Protein AF-A0ABD6XNE2-F1 (afdb_monomer)

InterPro domains:
  IPR061272 Inhibitor of vertebrate lysozyme (Ivy)-like domain [PF08816] (64-155)

Organism: Enterobacter agglomerans (NCBI:txid549)

Mean predicted aligned error: 12.96 Å

Foldseek 3Di:
DDDDDDDDDDDPPPPVVVVVVVVPPPPPPPPPPPPPPPLPQDAPPQLQAQVRVVCLCVDPVSLVLLCVFCPPCSCVAVVAAPHWDRKDADPLNWIKIKGGDPPQLQQWIKIWIQGSVSWIWIWIQDNVPRDIDITIPDPPPPDHDDVRVVSRVSNPDD

Sequence (158 aa):
MVKRCYLIHSSGKTIKLFVKVMLLMIFIVCPIGIATASGTQVSFSQYNSLDNVSKIFSDQDVVSTLKSVLGNEYNDFSQNFDVFGEPHKTDGGGIFVEGWLKDLYLVQASAFVIQADGKVYAAWMMPQNNKIHYVTNAPEGNKVQEDIARWSKRFDNE

pLDDT: mean 81.25, std 20.71, range [34.94, 98.62]

Solvent-accessible surface area (backbone atoms only — not comparable to full-atom values): 9788 Å² total; per-residue (Å²): 134,90,80,84,89,81,89,83,90,88,89,90,69,71,75,72,55,61,67,65,61,74,78,74,76,78,79,76,78,71,77,80,73,78,77,74,76,75,76,73,66,54,79,48,72,80,35,54,35,68,95,34,38,76,54,50,76,71,35,64,68,56,45,48,54,50,37,70,69,42,50,90,49,35,62,78,45,58,70,18,60,72,38,72,48,80,31,42,71,41,97,69,52,16,35,37,44,37,20,14,31,79,99,29,68,91,57,34,26,23,38,38,34,44,34,31,88,68,41,38,40,37,37,26,43,36,82,90,75,74,42,76,47,78,50,65,73,56,87,61,75,95,60,73,54,68,68,62,52,57,61,50,56,78,67,64,75,132

Structure (mmCIF, N/CA/C/O backbone):
data_AF-A0ABD6XNE2-F1
#
_entry.id   AF-A0ABD6XNE2-F1
#
loop_
_atom_site.group_PDB
_atom_site.id
_atom_site.type_symbol
_atom_site.label_atom_id
_atom_site.label_alt_id
_atom_site.label_comp_id
_atom_site.label_asym_id
_atom_site.label_entity_id
_atom_site.label_seq_id
_atom_site.pdbx_PDB_ins_code
_atom_site.Cartn_x
_atom_site.Cartn_y
_atom_site.Cartn_z
_atom_site.occupancy
_atom_site.B_iso_or_equiv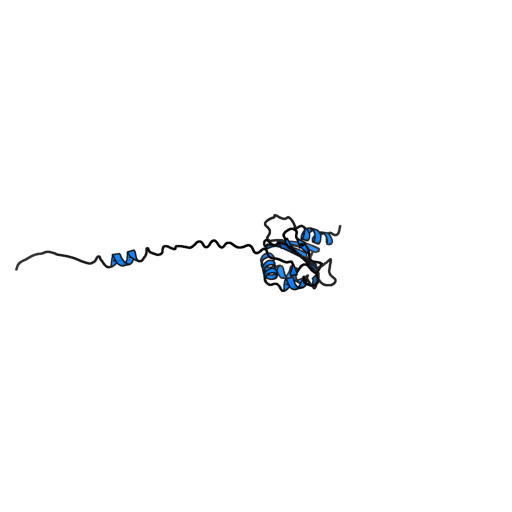
_atom_site.auth_seq_id
_atom_site.auth_comp_id
_atom_site.auth_asym_id
_atom_site.auth_atom_id
_atom_site.pdbx_PDB_model_num
ATOM 1 N N . MET A 1 1 ? -49.386 91.332 33.956 1.00 40.69 1 MET A N 1
ATOM 2 C CA . MET A 1 1 ? -48.961 91.414 35.372 1.00 40.69 1 MET A CA 1
ATOM 3 C C . MET A 1 1 ? -49.293 90.074 36.028 1.00 40.69 1 MET A C 1
ATOM 5 O O . MET A 1 1 ? -50.406 89.623 35.812 1.00 40.69 1 MET A O 1
ATOM 9 N N . VAL A 1 2 ? -48.361 89.495 36.814 1.00 36.31 2 VAL A N 1
ATOM 10 C CA . VAL A 1 2 ? -48.504 88.286 37.684 1.00 36.31 2 VAL A CA 1
ATOM 11 C C . VAL A 1 2 ? -48.511 86.921 36.950 1.00 36.31 2 VAL A C 1
ATOM 13 O O . VAL A 1 2 ? -49.183 86.808 35.941 1.00 36.31 2 VAL A O 1
ATOM 16 N N . LYS A 1 3 ? -47.889 85.800 37.366 1.00 38.91 3 LYS A N 1
ATOM 17 C CA . LYS A 1 3 ? -46.723 85.384 38.194 1.00 38.91 3 LYS A CA 1
ATOM 18 C C . LYS A 1 3 ? -46.511 83.868 37.907 1.00 38.91 3 LYS A C 1
ATOM 20 O O . LYS A 1 3 ? -47.493 83.159 37.773 1.00 38.91 3 LYS A O 1
ATOM 25 N N . ARG A 1 4 ? -45.243 83.423 37.951 1.00 39.12 4 ARG A N 1
ATOM 26 C CA . ARG A 1 4 ? -44.662 82.169 38.525 1.00 39.12 4 ARG A CA 1
ATOM 27 C C . ARG A 1 4 ? -45.248 80.757 38.236 1.00 39.12 4 ARG A C 1
ATOM 29 O O . ARG A 1 4 ? -46.394 80.489 38.551 1.00 39.12 4 ARG A O 1
ATOM 36 N N . CYS A 1 5 ? -44.335 79.865 37.794 1.00 39.91 5 CYS A N 1
ATOM 37 C CA . CYS A 1 5 ? -43.922 78.525 38.312 1.00 39.91 5 CYS A CA 1
ATOM 38 C C . CYS A 1 5 ? -44.954 77.664 39.093 1.00 39.91 5 CYS A C 1
ATOM 40 O O . CYS A 1 5 ? -45.592 78.197 39.987 1.00 39.91 5 CYS A O 1
ATOM 42 N N . TYR A 1 6 ? -45.083 76.327 38.974 1.00 43.53 6 TYR A N 1
ATOM 43 C CA . TYR A 1 6 ? -44.105 75.239 38.742 1.00 43.53 6 TYR A CA 1
ATOM 44 C C . TYR A 1 6 ? -44.837 73.860 38.623 1.00 43.53 6 TYR A C 1
ATOM 46 O O . TYR A 1 6 ? -45.849 73.694 39.292 1.00 43.53 6 TYR A O 1
ATOM 54 N N . LEU A 1 7 ? -44.243 72.898 37.881 1.00 41.53 7 LEU A N 1
ATOM 55 C CA . LEU A 1 7 ? -44.339 71.402 37.910 1.00 41.53 7 LEU A CA 1
ATOM 56 C C . LEU A 1 7 ? -45.717 70.692 37.792 1.00 41.53 7 LEU A C 1
ATOM 58 O O . LEU A 1 7 ? -46.697 71.103 38.390 1.00 41.53 7 LEU A O 1
ATOM 62 N N . ILE A 1 8 ? -45.844 69.570 37.055 1.00 46.88 8 ILE A N 1
ATOM 63 C CA . ILE A 1 8 ? -45.527 68.194 37.523 1.00 46.88 8 ILE A CA 1
ATOM 64 C C . ILE A 1 8 ? -45.588 67.167 36.347 1.00 46.88 8 ILE A C 1
ATOM 66 O O . ILE A 1 8 ? -46.591 67.131 35.647 1.00 46.88 8 ILE A O 1
ATOM 70 N N . HIS A 1 9 ? -44.544 66.308 36.238 1.00 34.94 9 HIS A N 1
ATOM 71 C CA . HIS A 1 9 ? -44.511 64.866 35.826 1.00 34.94 9 HIS A CA 1
ATOM 72 C C . HIS A 1 9 ? -44.965 64.458 34.400 1.00 34.94 9 HIS A C 1
ATOM 74 O O . HIS A 1 9 ? -45.884 65.032 33.851 1.00 34.94 9 HIS A O 1
ATOM 80 N N . SER A 1 10 ? -44.516 63.394 33.728 1.00 41.88 10 SER A N 1
ATOM 81 C CA . SER A 1 10 ? -43.435 62.389 33.773 1.00 41.88 10 SER A CA 1
ATOM 82 C C . SER A 1 10 ? -43.772 61.398 32.644 1.00 41.88 10 SER A C 1
ATOM 84 O O . SER A 1 10 ? -44.958 61.167 32.413 1.00 41.88 10 SER A O 1
ATOM 86 N N . SER A 1 11 ? -42.765 60.807 31.982 1.00 43.25 11 SER A N 1
ATOM 87 C CA . SER A 1 11 ? -42.743 59.422 31.436 1.00 43.25 11 SER A CA 1
ATOM 88 C C . SER A 1 11 ? -41.872 59.315 30.176 1.00 43.25 11 SER A C 1
ATOM 90 O O . SER A 1 11 ? -42.360 59.148 29.067 1.00 43.25 11 SER A O 1
ATOM 92 N N . GLY A 1 12 ? -40.548 59.382 30.349 1.00 49.69 12 GLY A N 1
ATOM 93 C CA . GLY A 1 12 ? -39.555 59.145 29.285 1.00 49.69 12 GLY A CA 1
ATO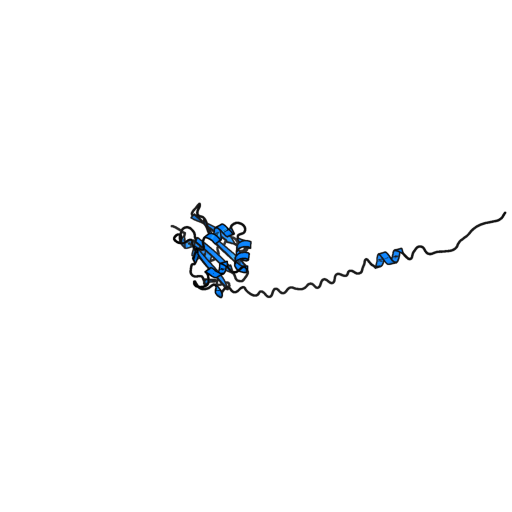M 94 C C . GLY A 1 12 ? -38.656 57.930 29.543 1.00 49.69 12 GLY A C 1
ATOM 95 O O . GLY A 1 12 ? -37.520 57.900 29.078 1.00 49.69 12 GLY A O 1
ATOM 96 N N . LYS A 1 13 ? -39.103 56.964 30.361 1.00 48.09 13 LYS A N 1
ATOM 97 C CA . LYS A 1 13 ? -38.226 55.916 30.928 1.00 48.09 13 LYS A CA 1
ATOM 98 C C . LYS A 1 13 ? -38.617 54.469 30.601 1.00 48.09 13 LYS A C 1
ATOM 100 O O . LYS A 1 13 ? -37.872 53.565 30.956 1.00 48.09 13 LYS A O 1
ATOM 105 N N . THR A 1 14 ? -39.729 54.232 29.907 1.00 48.94 14 THR A N 1
ATOM 106 C CA . THR A 1 14 ? -40.265 52.876 29.672 1.00 48.94 14 THR A CA 1
ATOM 107 C C . THR A 1 14 ? -39.721 52.193 28.413 1.00 48.94 14 THR A C 1
ATOM 109 O O . THR A 1 14 ? -39.598 50.974 28.394 1.00 48.94 14 THR A O 1
ATOM 112 N N . ILE A 1 15 ? -39.299 52.940 27.388 1.00 50.06 15 ILE A N 1
ATOM 113 C CA . ILE A 1 15 ? -38.893 52.342 26.097 1.00 50.06 15 ILE A CA 1
ATOM 114 C C . ILE A 1 15 ? -37.485 51.718 26.156 1.00 50.06 15 ILE A C 1
ATOM 116 O O . ILE A 1 15 ? -37.218 50.709 25.507 1.00 50.06 15 ILE A O 1
ATOM 120 N N . LYS A 1 16 ? -36.577 52.251 26.985 1.00 43.38 16 LYS A N 1
ATOM 121 C CA . LYS A 1 16 ? -35.191 51.745 27.070 1.00 43.38 16 LYS A CA 1
ATOM 122 C C . LYS A 1 16 ? -35.034 50.452 27.876 1.00 43.38 16 LYS A C 1
ATOM 124 O O . LYS A 1 16 ? -33.983 49.823 27.782 1.00 43.38 16 LYS A O 1
ATOM 129 N N . LEU A 1 17 ? -36.040 50.049 28.657 1.00 45.03 17 LEU A N 1
ATOM 130 C CA . LEU A 1 17 ? -35.951 48.833 29.472 1.00 45.03 17 LEU A CA 1
ATOM 131 C C . LEU A 1 17 ? -36.303 47.573 28.667 1.00 45.03 17 LEU A C 1
ATOM 133 O O . LEU A 1 17 ? -35.683 46.536 28.872 1.00 45.03 17 LEU A O 1
ATOM 137 N N . PHE A 1 18 ? -37.202 47.676 27.681 1.00 45.94 18 PHE A N 1
ATOM 138 C CA . PHE A 1 18 ? -37.596 46.536 26.845 1.00 45.94 18 PHE A CA 1
ATOM 139 C C . PHE A 1 18 ? -36.490 46.058 25.891 1.00 45.94 18 PHE A C 1
ATOM 141 O O . PHE A 1 18 ? -36.363 44.860 25.654 1.00 45.94 18 PHE A O 1
ATOM 148 N N . VAL A 1 19 ? -35.621 46.956 25.414 1.00 50.22 19 VAL A N 1
ATOM 149 C CA . VAL A 1 19 ? -34.517 46.587 24.504 1.00 50.22 19 VAL A CA 1
ATOM 150 C C . VAL A 1 19 ? -33.396 45.834 25.233 1.00 50.22 19 VAL A C 1
ATOM 152 O O . VAL A 1 19 ? -32.727 44.993 24.641 1.00 50.22 19 VAL A O 1
ATOM 155 N N . LYS A 1 20 ? -33.201 46.080 26.536 1.00 40.16 20 LYS A N 1
ATOM 156 C CA . LYS A 1 20 ? -32.107 45.458 27.300 1.00 40.16 20 LYS A CA 1
ATOM 157 C C . LYS A 1 20 ? -32.437 44.042 27.789 1.00 40.16 20 LYS A C 1
ATOM 159 O O . LYS A 1 20 ? -31.520 43.281 28.075 1.00 40.16 20 LYS A O 1
ATOM 164 N N . VAL A 1 21 ? -33.722 43.681 27.860 1.00 49.78 21 VAL A N 1
ATOM 165 C CA . VAL A 1 21 ? -34.173 42.367 28.357 1.00 49.78 21 VAL A CA 1
ATOM 166 C C . VAL A 1 21 ? -34.248 41.316 27.239 1.00 49.78 21 VAL A C 1
ATOM 168 O O . VAL A 1 21 ? -34.029 40.140 27.505 1.00 49.78 21 VAL A O 1
ATOM 171 N N . MET A 1 22 ? -34.445 41.715 25.976 1.00 50.19 22 MET A N 1
ATOM 172 C CA . MET A 1 22 ? -34.447 40.771 24.841 1.00 50.19 22 MET A CA 1
ATOM 173 C C . MET A 1 22 ? -33.063 40.207 24.475 1.00 50.19 22 MET A C 1
ATOM 175 O O . MET A 1 22 ? -32.983 39.226 23.744 1.00 50.19 22 MET A O 1
ATOM 179 N N . LEU A 1 23 ? -31.974 40.782 24.990 1.00 48.72 23 LEU A N 1
ATOM 180 C CA . LEU A 1 23 ? -30.601 40.383 24.652 1.00 48.72 23 LEU A CA 1
ATOM 181 C C . LEU A 1 23 ? -29.997 39.329 25.597 1.00 48.72 23 LEU A C 1
ATOM 183 O O . LEU A 1 23 ? -28.827 38.988 25.454 1.00 48.72 23 LEU A O 1
ATOM 187 N N . LEU A 1 24 ? -30.773 38.801 26.552 1.00 46.03 24 LEU A N 1
ATOM 188 C CA . LEU A 1 24 ? -30.270 37.911 27.606 1.00 46.03 24 LEU A CA 1
ATOM 189 C C . LEU A 1 24 ? -31.004 36.559 27.684 1.00 46.03 24 LEU A C 1
ATOM 191 O O . LEU A 1 24 ? -31.135 35.994 28.763 1.00 46.03 24 LEU A O 1
ATOM 195 N N . MET A 1 25 ? -31.518 36.047 26.564 1.00 51.31 25 MET A N 1
ATOM 196 C CA . MET A 1 25 ? -32.180 34.733 26.505 1.00 51.31 25 MET A CA 1
ATOM 197 C C . MET A 1 25 ? -31.745 33.945 25.266 1.00 51.31 25 MET A C 1
ATOM 199 O O . MET A 1 25 ? -32.564 33.458 24.496 1.00 51.31 25 MET A O 1
ATOM 203 N N . ILE A 1 26 ? -30.434 33.806 25.072 1.00 54.56 26 ILE A N 1
ATOM 204 C CA . ILE A 1 26 ? -29.873 32.718 24.262 1.00 54.56 26 ILE A CA 1
ATOM 205 C C . ILE A 1 26 ? -28.973 31.917 25.200 1.00 54.56 26 ILE A C 1
ATOM 207 O O . ILE A 1 26 ? -27.748 31.961 25.132 1.00 54.56 26 ILE A O 1
ATOM 211 N N . PHE A 1 27 ? -29.603 31.223 26.150 1.00 52.09 27 PHE A N 1
ATOM 212 C CA . PHE A 1 27 ? -28.956 30.097 26.807 1.00 52.09 27 PHE A CA 1
ATOM 213 C C . PHE A 1 27 ? -28.834 29.002 25.755 1.00 52.09 27 PHE A C 1
ATOM 215 O O . PHE A 1 27 ? -29.775 28.259 25.483 1.00 52.09 27 PHE A O 1
ATOM 222 N N . ILE A 1 28 ? -27.665 28.970 25.121 1.00 59.03 28 ILE A N 1
ATOM 223 C CA . ILE A 1 28 ? -27.191 27.870 24.295 1.00 59.03 28 ILE A CA 1
ATOM 224 C C . ILE A 1 28 ? -27.093 26.658 25.224 1.00 59.03 28 ILE A C 1
ATOM 226 O O . ILE A 1 28 ? -26.063 26.403 25.844 1.00 59.03 28 ILE A O 1
ATOM 230 N N . VAL A 1 29 ? -28.187 25.912 25.356 1.00 56.78 29 VAL A N 1
ATOM 231 C CA . VAL A 1 29 ? -28.110 24.510 25.746 1.00 56.78 29 VAL A CA 1
ATOM 232 C C . VAL A 1 29 ? -27.542 23.824 24.515 1.00 56.78 29 VAL A C 1
ATOM 234 O O . VAL A 1 29 ? -28.272 23.486 23.593 1.00 56.78 29 VAL A O 1
ATOM 237 N N . CYS A 1 30 ? -26.216 23.740 24.444 1.00 51.53 30 CYS A N 1
ATOM 238 C CA . CYS A 1 30 ? -25.551 22.862 23.500 1.00 51.53 30 CYS A CA 1
ATOM 239 C C . CYS A 1 30 ? -25.758 21.455 24.067 1.00 51.53 30 CYS A C 1
ATOM 241 O O . CYS A 1 30 ? -25.135 21.146 25.089 1.00 51.53 30 CYS A O 1
ATOM 243 N N . PRO A 1 31 ? -26.647 20.602 23.521 1.00 54.59 31 PRO A N 1
ATOM 244 C CA . PRO A 1 31 ? -26.522 19.192 23.818 1.00 54.59 31 PRO A CA 1
ATOM 245 C C . PRO A 1 31 ? -25.143 18.802 23.293 1.00 54.59 31 PRO A C 1
ATOM 247 O O . PRO A 1 31 ? -24.907 18.793 22.085 1.00 54.59 31 PRO A O 1
ATOM 250 N N . ILE A 1 32 ? -24.209 18.549 24.210 1.00 65.12 32 ILE A N 1
ATOM 251 C CA . ILE A 1 32 ? -22.964 17.864 23.892 1.00 65.12 32 ILE A CA 1
ATOM 252 C C . ILE A 1 32 ? -23.417 16.471 23.469 1.00 65.12 32 ILE A C 1
ATOM 254 O O . ILE A 1 32 ? -23.591 15.575 24.293 1.00 65.12 32 ILE A O 1
ATOM 258 N N . GLY A 1 33 ? -23.734 16.325 22.185 1.00 56.81 33 GLY A N 1
ATOM 259 C CA . GLY A 1 33 ? -23.922 15.033 21.568 1.00 56.81 33 GLY A CA 1
ATOM 260 C C . GLY A 1 33 ? -22.584 14.337 21.687 1.00 56.81 33 GLY A C 1
ATOM 261 O O . GLY A 1 33 ? -21.657 14.646 20.942 1.00 56.81 33 GLY A O 1
ATOM 262 N N . ILE A 1 34 ? -22.455 13.447 22.667 1.00 62.22 34 ILE A N 1
ATOM 263 C CA . ILE A 1 34 ? -21.352 12.501 22.693 1.00 62.22 34 ILE A CA 1
ATOM 264 C C . ILE A 1 34 ?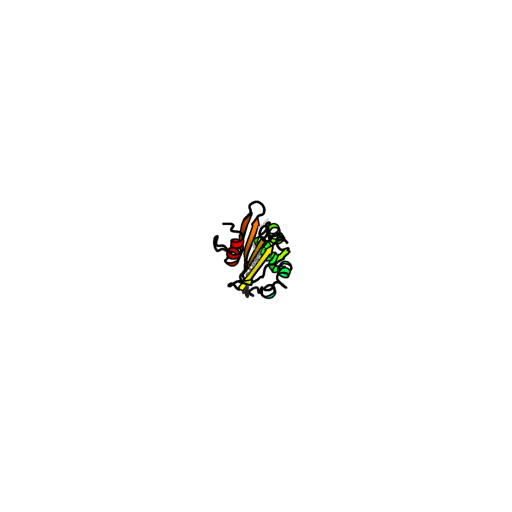 -21.608 11.602 21.487 1.00 62.22 34 ILE A C 1
ATOM 266 O O . ILE A 1 34 ? -22.405 10.666 21.555 1.00 62.22 34 ILE A O 1
ATOM 270 N N . ALA A 1 35 ? -20.997 11.944 20.353 1.00 58.72 35 ALA A N 1
ATOM 271 C CA . ALA A 1 35 ? -20.881 11.038 19.231 1.00 58.72 35 ALA A CA 1
ATOM 272 C C . ALA A 1 35 ? -20.049 9.861 19.738 1.00 58.72 35 ALA A C 1
ATOM 274 O O . ALA A 1 35 ? -18.822 9.915 19.796 1.00 58.72 35 ALA A O 1
ATOM 275 N N . THR A 1 36 ? -20.727 8.812 20.192 1.00 51.00 36 THR A N 1
ATOM 276 C CA . THR A 1 36 ? -20.083 7.520 20.349 1.00 51.00 36 THR A CA 1
ATOM 277 C C . THR A 1 36 ? -19.790 7.061 18.930 1.00 51.00 36 THR A C 1
ATOM 279 O O . THR A 1 36 ? -20.674 6.602 18.209 1.00 51.00 36 THR A O 1
ATOM 282 N N . ALA A 1 37 ? -18.554 7.271 18.479 1.00 56.12 37 ALA A N 1
ATOM 283 C CA . ALA A 1 37 ? -18.052 6.562 17.320 1.00 56.12 37 ALA A CA 1
ATOM 284 C C . ALA A 1 37 ? -18.099 5.078 17.699 1.00 56.12 37 ALA A C 1
ATOM 286 O O . ALA A 1 37 ? -17.208 4.573 18.379 1.00 56.12 37 ALA A O 1
ATOM 287 N N . SER A 1 38 ? -19.190 4.393 17.346 1.00 48.22 38 SER A N 1
ATOM 288 C CA . SER A 1 38 ? -19.181 2.938 17.283 1.00 48.22 38 SER A CA 1
ATOM 289 C C . SER A 1 38 ? -18.156 2.609 16.214 1.00 48.22 38 SER A C 1
ATOM 291 O O . SER A 1 38 ? -18.444 2.728 15.023 1.00 48.22 38 SER A O 1
ATOM 293 N N . GLY A 1 39 ? -16.930 2.330 16.657 1.00 53.16 39 GLY A N 1
ATOM 294 C CA . GLY A 1 39 ? -15.818 1.946 15.807 1.00 53.16 39 GLY A CA 1
ATOM 295 C C . GLY A 1 39 ? -16.182 0.639 15.132 1.00 53.16 39 GLY A C 1
ATOM 296 O O . GLY A 1 39 ? -15.894 -0.436 15.647 1.00 53.16 39 GLY A O 1
ATOM 297 N N . THR A 1 40 ? -16.886 0.737 14.009 1.00 58.47 40 THR A N 1
ATOM 298 C CA . THR A 1 40 ? -17.077 -0.391 13.114 1.00 58.47 40 THR A CA 1
ATOM 299 C C . THR A 1 40 ? -15.696 -0.645 12.550 1.00 58.47 40 THR A C 1
ATOM 301 O O . THR A 1 40 ? -15.210 0.118 11.720 1.00 58.47 40 THR A O 1
ATOM 304 N N . GLN A 1 41 ? -15.017 -1.636 13.115 1.00 66.31 41 GLN A N 1
ATOM 305 C CA . GLN A 1 41 ? -13.690 -2.026 12.680 1.00 66.31 41 GLN A CA 1
ATOM 306 C C . GLN A 1 41 ? -13.774 -2.365 11.186 1.00 66.31 41 GLN A C 1
ATOM 308 O O . GLN A 1 41 ? -14.594 -3.197 10.785 1.00 66.31 41 GLN A O 1
ATOM 313 N N . VAL A 1 42 ? -12.988 -1.670 10.358 1.00 80.19 42 VAL A N 1
ATOM 314 C CA . VAL A 1 42 ? -13.019 -1.868 8.905 1.00 80.19 42 VAL A CA 1
ATOM 315 C C . VAL A 1 42 ? -12.567 -3.295 8.615 1.00 80.19 42 VAL A C 1
ATOM 317 O O . VAL A 1 42 ? -11.497 -3.718 9.051 1.00 80.19 42 VAL A O 1
ATOM 320 N N . SER A 1 43 ? -13.403 -4.053 7.906 1.00 87.25 43 SER A N 1
ATOM 321 C CA . SER A 1 43 ? -13.078 -5.415 7.489 1.00 87.25 43 SER A CA 1
ATOM 322 C C . SER A 1 43 ? -12.549 -5.411 6.062 1.00 87.25 43 SER A C 1
ATOM 324 O O . SER A 1 43 ? -13.194 -4.903 5.146 1.00 87.25 43 SER A O 1
ATOM 326 N N . PHE A 1 44 ? -11.395 -6.044 5.872 1.00 92.62 44 PHE A N 1
ATOM 327 C CA . PHE A 1 44 ? -10.752 -6.213 4.566 1.00 92.62 44 PHE A CA 1
ATOM 328 C C . PHE A 1 44 ? -10.836 -7.652 4.042 1.00 92.62 44 PHE A C 1
ATOM 330 O O . PHE A 1 44 ? -10.153 -8.022 3.089 1.00 92.62 44 PHE A O 1
ATOM 337 N N . SER A 1 45 ? -11.657 -8.499 4.673 1.00 91.62 45 SER A N 1
ATOM 338 C CA . SER A 1 45 ? -11.724 -9.937 4.372 1.00 91.62 45 SER A CA 1
ATOM 339 C C . SER A 1 45 ? -12.025 -10.258 2.904 1.00 91.62 45 SER A C 1
ATOM 341 O O . SER A 1 45 ? -11.506 -11.242 2.386 1.00 91.62 45 SER A O 1
ATOM 343 N N . GLN A 1 46 ? -12.798 -9.406 2.229 1.00 94.62 46 GLN A N 1
ATOM 344 C CA . GLN A 1 46 ? -13.140 -9.521 0.814 1.00 94.62 46 GLN A CA 1
ATOM 345 C C . GLN A 1 46 ? -11.929 -9.393 -0.119 1.00 94.62 46 GLN A C 1
ATOM 347 O O . GLN A 1 46 ? -11.978 -9.898 -1.235 1.00 94.62 46 GLN A O 1
ATOM 352 N N . TYR A 1 47 ? -10.845 -8.752 0.326 1.00 96.81 47 TYR A N 1
ATOM 353 C CA . TYR A 1 47 ? -9.627 -8.558 -0.465 1.00 96.81 47 TYR A CA 1
ATOM 354 C C . TYR A 1 47 ? -8.553 -9.606 -0.171 1.00 96.81 47 TYR A C 1
ATOM 356 O O . TYR A 1 47 ? -7.532 -9.619 -0.842 1.00 96.81 47 TYR A O 1
ATOM 364 N N . ASN A 1 48 ? -8.776 -10.507 0.791 1.00 96.56 48 ASN A N 1
ATOM 365 C CA . ASN A 1 48 ? -7.809 -11.517 1.229 1.00 96.56 48 ASN A CA 1
ATOM 366 C C . ASN A 1 48 ? -7.789 -12.756 0.308 1.00 96.56 48 ASN A C 1
ATOM 368 O O . ASN A 1 48 ? -7.981 -13.883 0.765 1.00 96.56 48 ASN A O 1
ATOM 372 N N . SER A 1 49 ? -7.665 -12.525 -0.999 1.00 97.31 49 SER A N 1
ATOM 373 C CA . SER A 1 49 ? -7.462 -13.551 -2.031 1.00 97.31 49 SER A CA 1
ATOM 374 C C . SER A 1 49 ? -6.965 -12.903 -3.323 1.00 97.31 49 SER A C 1
ATOM 376 O O . SER A 1 49 ? -7.414 -11.800 -3.656 1.00 97.31 49 SER A O 1
ATOM 378 N N . LEU A 1 50 ? -6.130 -13.604 -4.092 1.00 96.62 50 LEU A N 1
ATOM 379 C CA . LEU A 1 50 ? -5.686 -13.145 -5.418 1.00 96.62 50 LEU A CA 1
ATOM 380 C C . LEU A 1 50 ? -6.839 -12.782 -6.372 1.00 96.62 50 LEU A C 1
ATOM 382 O O . LEU A 1 50 ? -6.740 -11.800 -7.104 1.00 96.62 50 LEU A O 1
ATOM 386 N N . ASP A 1 51 ? -7.961 -13.504 -6.322 1.00 96.44 51 ASP A N 1
ATOM 387 C CA . ASP A 1 51 ? -9.115 -13.259 -7.205 1.00 96.44 51 ASP A CA 1
ATOM 388 C C . ASP A 1 51 ? -9.812 -11.912 -6.950 1.00 96.44 51 ASP A C 1
ATOM 390 O O . ASP A 1 51 ? -10.541 -11.400 -7.806 1.00 96.44 51 ASP A O 1
ATOM 394 N N . ASN A 1 52 ? -9.638 -11.342 -5.755 1.00 96.94 52 ASN A N 1
ATOM 395 C CA . ASN A 1 52 ? -10.366 -10.148 -5.332 1.00 96.94 52 ASN A CA 1
ATOM 396 C C . ASN A 1 52 ? -9.471 -8.969 -4.957 1.00 96.94 52 ASN A C 1
ATOM 398 O O . ASN A 1 52 ? -9.977 -7.849 -4.910 1.00 96.94 52 ASN A O 1
ATOM 402 N N . VAL A 1 53 ? -8.175 -9.178 -4.712 1.00 97.56 53 VAL A N 1
ATOM 403 C CA . VAL A 1 53 ? -7.267 -8.122 -4.241 1.00 97.56 53 VAL A CA 1
ATOM 404 C C . VAL A 1 53 ? -7.211 -6.924 -5.185 1.00 97.56 53 VAL A C 1
ATOM 406 O O . VAL A 1 53 ? -7.207 -5.791 -4.722 1.00 97.56 53 VAL A O 1
ATOM 409 N N . SER A 1 54 ? -7.297 -7.131 -6.501 1.00 96.69 54 SER A N 1
ATOM 410 C CA . SER A 1 54 ? -7.289 -6.036 -7.483 1.00 96.69 54 SER A CA 1
ATOM 411 C C . SER A 1 54 ? -8.467 -5.067 -7.330 1.00 96.69 54 SER A C 1
ATOM 413 O O . SER A 1 54 ? -8.354 -3.883 -7.651 1.00 96.69 54 SER A O 1
ATOM 415 N N . LYS A 1 55 ? -9.591 -5.533 -6.768 1.00 97.38 55 LYS A N 1
ATOM 416 C CA . LYS A 1 55 ? -10.774 -4.704 -6.501 1.00 97.38 55 LYS A CA 1
ATOM 417 C C . LYS A 1 55 ? -10.531 -3.689 -5.383 1.00 97.38 55 LYS A C 1
ATOM 419 O O . LYS A 1 55 ? -11.307 -2.744 -5.275 1.00 97.38 55 LYS A O 1
ATOM 424 N N . ILE A 1 56 ? -9.458 -3.825 -4.596 1.00 96.56 56 ILE A N 1
ATOM 425 C CA . ILE A 1 56 ? -9.141 -2.903 -3.497 1.00 96.56 56 ILE A CA 1
ATOM 426 C C . ILE A 1 56 ? -8.923 -1.462 -3.979 1.00 96.56 56 ILE A C 1
ATOM 428 O O . ILE A 1 56 ? -9.271 -0.519 -3.280 1.00 96.56 56 ILE A O 1
ATOM 432 N N . PHE A 1 57 ? -8.431 -1.273 -5.207 1.00 96.62 57 PHE A N 1
ATOM 433 C CA . PHE A 1 57 ? -8.277 0.055 -5.812 1.00 96.62 57 PHE A CA 1
ATOM 434 C C . PHE A 1 57 ? -9.569 0.607 -6.433 1.00 96.62 57 PHE A C 1
ATOM 436 O O . PHE A 1 57 ? -9.601 1.753 -6.873 1.00 96.62 57 PHE A O 1
ATOM 443 N N . SER A 1 58 ? -10.647 -0.183 -6.461 1.00 96.44 58 SER A N 1
ATOM 444 C CA . SER A 1 58 ? -11.997 0.300 -6.789 1.00 96.44 58 SER A CA 1
ATOM 445 C C . SER A 1 58 ? -12.771 0.757 -5.546 1.00 96.44 58 SER A C 1
ATOM 447 O O . SER A 1 58 ? -13.767 1.472 -5.674 1.00 96.44 58 SER A O 1
ATOM 449 N N . ASP A 1 59 ? -12.313 0.378 -4.351 1.00 96.31 59 ASP A N 1
ATOM 450 C CA . ASP A 1 59 ? -12.886 0.789 -3.072 1.00 96.31 59 ASP A CA 1
ATOM 451 C C . ASP A 1 59 ? -12.502 2.243 -2.754 1.00 96.31 59 ASP A C 1
ATOM 453 O O . ASP A 1 59 ? -11.329 2.581 -2.570 1.00 96.31 59 ASP A O 1
ATOM 457 N N . GLN A 1 60 ? -13.503 3.125 -2.708 1.00 96.19 60 GLN A N 1
ATOM 458 C CA . GLN A 1 60 ? -13.281 4.554 -2.493 1.00 96.19 60 GLN A CA 1
ATOM 459 C C . GLN A 1 60 ? -12.746 4.872 -1.097 1.00 96.19 60 GLN A C 1
ATOM 461 O O . GLN A 1 60 ? -11.985 5.831 -0.964 1.00 96.19 60 GLN A O 1
ATOM 466 N N . ASP A 1 61 ? -13.082 4.081 -0.078 1.00 94.50 61 ASP A N 1
ATOM 467 C CA . ASP A 1 61 ? -12.616 4.316 1.289 1.00 94.50 61 ASP A CA 1
ATOM 468 C C . ASP A 1 61 ? -11.134 3.956 1.409 1.00 94.50 61 ASP A C 1
ATOM 470 O O . ASP A 1 61 ? -10.348 4.708 1.998 1.00 94.50 61 ASP A O 1
ATOM 474 N N . VAL A 1 62 ? -10.719 2.861 0.761 1.00 96.50 62 VAL A N 1
ATOM 475 C CA . VAL A 1 62 ? -9.305 2.472 0.680 1.00 96.50 62 VAL A CA 1
ATOM 476 C C . VAL A 1 62 ? -8.504 3.501 -0.112 1.00 96.50 62 VAL A C 1
ATOM 478 O O . VAL A 1 62 ? -7.485 3.998 0.372 1.00 96.50 62 VAL A O 1
ATOM 481 N N . VAL A 1 63 ? -8.970 3.878 -1.306 1.00 97.50 63 VAL A N 1
ATOM 482 C CA . VAL A 1 63 ? -8.279 4.868 -2.146 1.00 97.50 63 VAL A CA 1
ATOM 483 C C . VAL A 1 63 ? -8.176 6.220 -1.439 1.00 97.50 63 VAL A C 1
ATOM 485 O O . VAL A 1 63 ? -7.122 6.855 -1.494 1.00 97.50 63 VAL A O 1
ATOM 488 N N . SER A 1 64 ? -9.230 6.657 -0.749 1.00 97.44 64 SER A N 1
ATOM 489 C CA . SER A 1 64 ? -9.231 7.922 -0.003 1.00 97.44 64 SER A CA 1
ATOM 490 C C . SER A 1 64 ? -8.276 7.877 1.187 1.00 97.44 64 SER A C 1
ATOM 492 O O . SER A 1 64 ? -7.518 8.824 1.396 1.00 97.44 64 SER A O 1
ATOM 494 N N . THR A 1 65 ? -8.250 6.760 1.916 1.00 96.88 65 THR A N 1
ATOM 495 C CA . THR A 1 65 ? -7.303 6.515 3.012 1.00 96.88 65 THR A CA 1
ATOM 496 C C . THR A 1 65 ? -5.856 6.591 2.524 1.00 96.88 65 THR A C 1
ATOM 498 O O . THR A 1 65 ? -5.050 7.334 3.085 1.00 96.88 65 THR A O 1
ATOM 501 N N . LEU A 1 66 ? -5.531 5.897 1.429 1.00 98.19 66 LEU A N 1
ATOM 502 C CA . LEU A 1 66 ? -4.191 5.920 0.840 1.00 98.19 66 LEU A CA 1
ATOM 503 C C . LEU A 1 66 ? -3.811 7.322 0.348 1.00 98.19 66 LEU A C 1
ATOM 505 O O . LEU A 1 66 ? -2.729 7.805 0.668 1.00 98.19 66 LEU A O 1
ATOM 509 N N . LYS A 1 67 ? -4.700 8.017 -0.372 1.00 98.38 67 LYS A N 1
ATOM 510 C CA . LYS A 1 67 ? -4.451 9.395 -0.832 1.00 98.38 67 LYS A CA 1
ATOM 511 C C . LYS A 1 67 ? -4.255 10.371 0.322 1.00 98.38 67 LYS A C 1
ATOM 513 O O . LYS A 1 67 ? -3.414 11.257 0.221 1.00 98.38 67 LYS A O 1
ATOM 518 N N . SER A 1 68 ? -4.994 10.212 1.418 1.00 97.94 68 SER A N 1
ATOM 519 C CA . SER A 1 68 ? -4.846 11.075 2.592 1.00 97.94 68 SER A CA 1
ATOM 520 C C . SER A 1 68 ? -3.481 10.926 3.263 1.00 97.94 68 SER A C 1
ATOM 522 O O . SER A 1 68 ? -3.005 11.892 3.854 1.00 97.94 68 SER A O 1
ATOM 524 N N . VAL A 1 69 ? -2.874 9.736 3.212 1.00 97.12 69 VAL A N 1
ATOM 525 C CA . VAL A 1 69 ? -1.572 9.463 3.841 1.00 97.12 69 VAL A CA 1
ATOM 526 C C . VAL A 1 69 ? -0.412 9.755 2.892 1.00 97.12 69 VAL A C 1
ATOM 528 O O . VAL A 1 69 ? 0.585 10.328 3.315 1.00 97.12 69 VAL A O 1
ATOM 531 N N . LEU A 1 70 ? -0.547 9.399 1.613 1.00 97.50 70 LEU A N 1
ATOM 532 C CA . LEU A 1 70 ? 0.506 9.557 0.604 1.00 97.50 70 LEU A CA 1
ATOM 533 C C . LEU A 1 70 ? 0.518 10.943 -0.050 1.00 97.50 70 LEU A C 1
ATOM 535 O O . LEU A 1 70 ? 1.523 11.353 -0.625 1.00 97.50 70 LEU A O 1
ATOM 539 N N . GLY A 1 71 ? -0.598 11.672 -0.009 1.00 98.06 71 GLY A N 1
ATOM 540 C CA . GLY A 1 71 ? -0.723 12.984 -0.632 1.00 98.06 71 GLY A CA 1
ATOM 541 C C . GLY A 1 71 ? -0.337 12.957 -2.113 1.00 98.06 71 GLY A C 1
ATOM 542 O O . GLY A 1 71 ? -0.889 12.192 -2.906 1.00 98.06 71 GLY A O 1
ATOM 543 N N . ASN A 1 72 ? 0.635 13.793 -2.479 1.00 97.25 72 ASN A N 1
ATOM 544 C CA . ASN A 1 72 ? 1.111 13.922 -3.857 1.00 97.25 72 ASN A CA 1
ATOM 545 C C . ASN A 1 72 ? 1.882 12.685 -4.353 1.00 97.25 72 ASN A C 1
ATOM 547 O O . ASN A 1 72 ? 2.009 12.505 -5.560 1.00 97.25 72 ASN A O 1
ATOM 551 N N . GLU A 1 73 ? 2.355 11.825 -3.448 1.00 97.12 73 GLU A N 1
ATOM 552 C CA . GLU A 1 73 ? 3.153 10.630 -3.765 1.00 97.12 73 GLU A CA 1
ATOM 553 C C . GLU A 1 73 ? 2.271 9.409 -4.088 1.00 97.12 73 GLU A C 1
ATOM 555 O O . GLU A 1 73 ? 2.765 8.356 -4.488 1.00 97.12 73 GLU A O 1
ATOM 560 N N . TYR A 1 74 ? 0.940 9.538 -3.976 1.00 98.00 74 TYR A N 1
ATOM 561 C CA . TYR A 1 74 ? -0.001 8.448 -4.258 1.00 98.00 74 TYR A CA 1
ATOM 562 C C . TYR A 1 74 ? 0.167 7.855 -5.665 1.00 98.00 74 TYR A C 1
ATOM 564 O O . TYR A 1 74 ? 0.059 6.641 -5.838 1.00 98.00 74 TYR A O 1
ATOM 572 N N . ASN A 1 75 ? 0.416 8.690 -6.677 1.00 96.38 75 ASN A N 1
ATOM 573 C CA . ASN A 1 75 ? 0.564 8.219 -8.056 1.00 96.38 75 ASN A CA 1
ATOM 574 C C . ASN A 1 75 ? 1.858 7.417 -8.245 1.00 96.38 75 ASN A C 1
ATOM 576 O O . ASN A 1 75 ? 1.824 6.369 -8.886 1.00 96.38 75 ASN A O 1
ATOM 580 N N . ASP A 1 76 ? 2.960 7.858 -7.630 1.00 94.69 76 ASP A N 1
ATOM 581 C CA . ASP A 1 76 ? 4.250 7.163 -7.706 1.00 94.69 76 ASP A CA 1
ATOM 582 C C . ASP A 1 76 ? 4.176 5.766 -7.078 1.00 94.69 76 ASP A C 1
ATOM 584 O O . ASP A 1 76 ? 4.774 4.815 -7.582 1.00 94.69 76 ASP A O 1
ATOM 588 N N . PHE A 1 77 ? 3.387 5.646 -6.011 1.00 97.06 77 PHE A N 1
ATOM 589 C CA . PHE A 1 77 ? 3.096 4.399 -5.320 1.00 97.06 77 PHE A CA 1
ATOM 590 C C . PHE A 1 77 ? 2.128 3.483 -6.094 1.00 97.06 77 PHE A C 1
ATOM 592 O O . PHE A 1 77 ? 2.395 2.290 -6.258 1.00 97.06 77 PHE A O 1
ATOM 599 N N . SER A 1 78 ? 0.981 4.015 -6.531 1.00 96.75 78 SER A N 1
ATOM 600 C CA . SER A 1 78 ? -0.145 3.214 -7.045 1.00 96.75 78 SER A CA 1
ATOM 601 C C . SER A 1 78 ? 0.050 2.722 -8.476 1.00 96.75 78 SER A C 1
ATOM 603 O O . SER A 1 78 ? -0.550 1.718 -8.854 1.00 96.75 78 SER A O 1
ATOM 605 N N . GLN A 1 79 ? 0.921 3.365 -9.257 1.00 94.19 79 GLN A N 1
ATOM 606 C CA . GLN A 1 79 ? 1.232 2.918 -10.617 1.00 94.19 79 GLN A CA 1
ATOM 607 C C . GLN A 1 79 ? 1.888 1.530 -10.667 1.00 94.19 79 GLN A C 1
ATOM 609 O O . GLN A 1 79 ? 1.865 0.898 -11.712 1.00 94.19 79 GLN A O 1
ATOM 614 N N . ASN A 1 80 ? 2.437 1.026 -9.557 1.00 94.88 80 ASN A N 1
ATOM 615 C CA . ASN A 1 80 ? 3.141 -0.257 -9.524 1.00 94.88 80 ASN A CA 1
ATOM 616 C C . ASN A 1 80 ? 2.217 -1.482 -9.378 1.00 94.88 80 ASN A C 1
ATOM 618 O O . ASN A 1 80 ? 2.716 -2.549 -9.059 1.00 94.88 80 ASN A O 1
ATOM 622 N N . PHE A 1 81 ? 0.896 -1.382 -9.550 1.00 96.19 81 PHE A N 1
ATOM 623 C CA . PHE A 1 81 ? -0.045 -2.488 -9.282 1.00 96.19 81 PHE A CA 1
ATOM 624 C C . PHE A 1 81 ? -0.670 -3.089 -10.557 1.00 96.19 81 PHE A C 1
ATOM 626 O O . PHE A 1 81 ? -1.892 -3.191 -10.669 1.00 96.19 81 PHE A O 1
ATOM 633 N N . ASP A 1 82 ? 0.160 -3.527 -11.509 1.00 94.50 82 ASP A N 1
ATOM 634 C CA . ASP A 1 82 ? -0.315 -4.307 -12.669 1.00 94.50 82 ASP A CA 1
ATOM 635 C C . ASP A 1 82 ? -0.544 -5.781 -12.312 1.00 94.50 82 ASP A C 1
ATOM 637 O O . ASP A 1 82 ? -1.491 -6.420 -12.774 1.00 94.50 82 ASP A O 1
ATOM 641 N N . VAL A 1 83 ? 0.357 -6.335 -11.501 1.00 95.88 83 VAL A N 1
ATOM 642 C CA . VAL A 1 83 ? 0.297 -7.696 -10.972 1.00 95.88 83 VAL A CA 1
ATOM 643 C C . VAL A 1 83 ? 0.256 -7.608 -9.456 1.00 95.88 83 VAL A C 1
ATOM 645 O O . VAL A 1 83 ? 0.990 -6.824 -8.861 1.00 95.88 83 VAL A O 1
ATOM 648 N N . PHE A 1 84 ? -0.597 -8.419 -8.838 1.00 97.38 84 PHE A N 1
ATOM 649 C CA . PHE A 1 84 ? -0.756 -8.474 -7.390 1.00 97.38 84 PHE A CA 1
ATOM 650 C C . PHE A 1 84 ? -0.074 -9.717 -6.823 1.00 97.38 84 PHE A C 1
ATOM 652 O O . PHE A 1 84 ? -0.163 -10.801 -7.405 1.00 97.38 84 PHE A O 1
ATOM 659 N N . GLY A 1 85 ? 0.576 -9.556 -5.672 1.00 96.31 85 GLY A N 1
ATOM 660 C CA . GLY A 1 85 ? 0.990 -10.682 -4.837 1.00 96.31 85 GLY A CA 1
ATOM 661 C C . GLY A 1 85 ? -0.178 -11.232 -4.023 1.00 96.31 85 GLY A C 1
ATOM 662 O O . GLY A 1 85 ? -1.251 -10.626 -3.969 1.00 96.31 85 GLY A O 1
ATOM 663 N N . GLU A 1 86 ? 0.031 -12.387 -3.385 1.00 96.81 86 GLU A N 1
ATOM 664 C CA . GLU A 1 86 ? -0.975 -12.961 -2.488 1.00 96.81 86 GLU A CA 1
ATOM 665 C C . GLU A 1 86 ? -1.183 -12.012 -1.295 1.00 96.81 86 GLU A C 1
ATOM 667 O O . GLU A 1 86 ? -0.230 -11.744 -0.558 1.00 96.81 86 GLU A O 1
ATOM 672 N N . PRO A 1 87 ? -2.399 -11.480 -1.097 1.00 98.12 87 PRO A N 1
ATOM 673 C CA . PRO A 1 87 ? -2.700 -10.660 0.065 1.00 98.12 87 PRO A CA 1
ATOM 674 C C . PRO A 1 87 ? -2.824 -11.530 1.318 1.00 98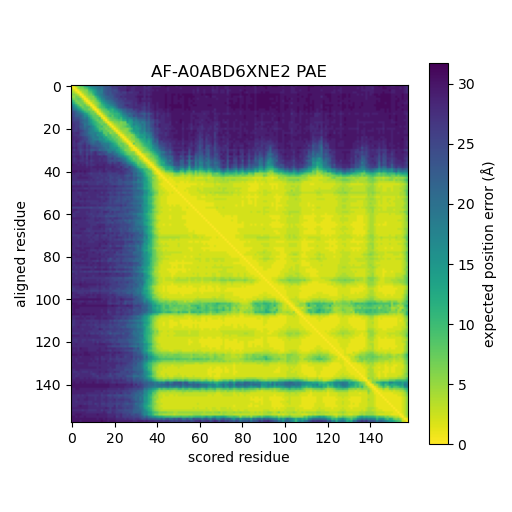.12 87 PRO A C 1
ATOM 676 O O . PRO A 1 87 ? -3.221 -12.696 1.256 1.00 98.12 87 PRO A O 1
ATOM 679 N N . HIS A 1 88 ? -2.605 -10.938 2.488 1.00 97.69 88 HIS A N 1
ATOM 680 C CA . HIS A 1 88 ? -2.904 -11.611 3.750 1.00 97.69 88 HIS A CA 1
ATOM 681 C C . HIS A 1 88 ? -3.378 -10.641 4.828 1.00 97.69 88 HIS A C 1
ATOM 683 O O . HIS A 1 88 ? -3.030 -9.459 4.847 1.00 97.69 88 HIS A O 1
ATOM 689 N N . LYS A 1 89 ? -4.185 -11.149 5.760 1.00 96.50 89 LYS A N 1
ATOM 690 C CA . LYS A 1 89 ? -4.598 -10.400 6.948 1.00 96.50 89 LYS A CA 1
ATOM 691 C C . LYS A 1 89 ? -3.408 -10.175 7.866 1.00 96.50 89 LYS A C 1
ATOM 693 O O . LYS A 1 89 ? -2.640 -11.101 8.114 1.00 96.50 89 LYS A O 1
ATOM 698 N N . THR A 1 90 ? -3.318 -8.979 8.427 1.00 95.31 90 THR A N 1
ATOM 699 C CA . THR A 1 90 ? -2.333 -8.680 9.469 1.00 95.31 90 THR A CA 1
ATOM 700 C C . THR A 1 90 ? -2.839 -9.133 10.839 1.00 95.31 90 THR A C 1
ATOM 702 O O . THR A 1 90 ? -4.048 -9.260 11.060 1.00 95.31 90 THR A O 1
ATOM 705 N N . ASP A 1 91 ? -1.929 -9.284 11.801 1.00 90.56 91 ASP A N 1
ATOM 706 C CA . ASP A 1 91 ? -2.279 -9.595 13.197 1.00 90.56 91 ASP A CA 1
ATOM 707 C C . ASP A 1 91 ? -3.173 -8.520 13.844 1.00 90.56 91 ASP A C 1
ATOM 709 O O . ASP A 1 91 ? -3.967 -8.809 14.738 1.00 90.56 91 ASP A O 1
ATOM 713 N N . GLY A 1 92 ? -3.094 -7.276 13.356 1.00 87.44 92 GLY A N 1
ATOM 714 C CA . GLY A 1 92 ? -3.957 -6.159 13.761 1.00 87.44 92 GLY A CA 1
ATOM 715 C C . GLY A 1 92 ? -5.349 -6.162 13.114 1.00 87.44 92 GLY A C 1
ATOM 716 O O . GLY A 1 92 ? -6.094 -5.192 13.255 1.00 87.44 92 GLY A O 1
ATOM 717 N N . GLY A 1 93 ? -5.707 -7.219 12.376 1.00 91.75 93 GLY A N 1
ATOM 718 C CA . GLY A 1 93 ? -6.982 -7.337 11.661 1.00 91.75 93 GLY A CA 1
ATOM 719 C C . GLY A 1 93 ? -7.066 -6.498 10.383 1.00 91.75 93 GLY A C 1
ATOM 720 O O . GLY A 1 93 ? -8.151 -6.349 9.822 1.00 91.75 93 GLY A O 1
ATOM 721 N N . GLY A 1 94 ? -5.941 -5.940 9.942 1.00 95.75 94 GLY A N 1
ATOM 722 C CA . GLY A 1 94 ? -5.800 -5.208 8.694 1.00 95.75 94 GLY A CA 1
ATOM 723 C C . GLY A 1 94 ? -5.595 -6.112 7.483 1.00 95.75 94 GLY A C 1
ATOM 724 O O . GLY A 1 94 ? -5.822 -7.323 7.526 1.00 95.75 94 GLY A O 1
ATOM 725 N N . ILE A 1 95 ? -5.119 -5.507 6.400 1.00 97.94 95 ILE A N 1
ATOM 726 C CA . ILE A 1 95 ? -4.754 -6.187 5.157 1.00 97.94 95 ILE A CA 1
ATOM 727 C C . ILE A 1 95 ? -3.376 -5.735 4.703 1.00 97.94 95 ILE A C 1
ATOM 729 O O . ILE A 1 95 ? -3.097 -4.537 4.694 1.00 97.94 95 ILE A O 1
ATOM 733 N N . PHE A 1 96 ? -2.541 -6.695 4.326 1.00 98.50 96 PHE A N 1
ATOM 734 C CA . PHE A 1 96 ? -1.345 -6.477 3.532 1.00 98.50 96 PHE A CA 1
ATOM 735 C C . PHE A 1 96 ? -1.666 -6.739 2.062 1.00 98.50 96 PHE A C 1
ATOM 737 O O . PHE A 1 96 ? -2.282 -7.754 1.723 1.00 98.50 96 PHE A O 1
ATOM 744 N N . VAL A 1 97 ? -1.232 -5.828 1.197 1.00 98.62 97 VAL A N 1
ATOM 745 C CA . VAL A 1 97 ? -1.330 -5.962 -0.255 1.00 98.62 97 VAL A CA 1
ATOM 746 C C . VAL A 1 97 ? -0.032 -5.495 -0.879 1.00 98.62 97 VAL A C 1
ATOM 748 O O . VAL A 1 97 ? 0.524 -4.464 -0.503 1.00 98.62 97 VAL A O 1
ATOM 751 N N . GLU A 1 98 ? 0.418 -6.224 -1.888 1.00 98.25 98 GLU A N 1
ATOM 752 C CA . GLU A 1 98 ? 1.573 -5.855 -2.686 1.00 98.25 98 GLU A CA 1
ATOM 753 C C . GLU A 1 98 ? 1.310 -6.034 -4.176 1.00 98.25 98 GLU A C 1
ATOM 755 O O . GLU A 1 98 ? 0.420 -6.784 -4.588 1.00 98.25 98 GLU A O 1
ATOM 760 N N . GLY A 1 99 ? 2.105 -5.342 -4.982 1.00 97.38 99 GLY A N 1
ATOM 761 C CA . GLY A 1 99 ? 2.055 -5.452 -6.424 1.00 97.38 99 GLY A CA 1
ATOM 762 C C . GLY A 1 99 ? 3.313 -4.933 -7.098 1.00 97.38 99 GLY A C 1
ATOM 763 O O . GLY A 1 99 ? 4.169 -4.301 -6.473 1.00 97.38 99 GLY A O 1
ATOM 764 N N . TRP A 1 100 ? 3.433 -5.264 -8.376 1.00 96.38 100 TRP A N 1
ATOM 765 C CA . TRP A 1 100 ? 4.517 -4.824 -9.244 1.00 96.38 100 TRP A CA 1
ATOM 766 C C . TRP A 1 100 ? 4.020 -4.575 -10.666 1.00 96.38 100 TRP A C 1
ATOM 768 O O . TRP A 1 100 ? 3.003 -5.125 -11.104 1.00 96.38 100 TRP A O 1
ATOM 778 N N . LEU A 1 101 ? 4.772 -3.761 -11.407 1.00 93.06 101 LEU A N 1
ATOM 779 C CA . LEU A 1 101 ? 4.603 -3.669 -12.854 1.00 93.06 101 LEU A CA 1
ATOM 780 C C . LEU A 1 101 ? 4.956 -5.006 -13.500 1.00 93.06 101 LEU A C 1
ATOM 782 O O . LEU A 1 101 ? 5.910 -5.675 -13.086 1.00 93.06 101 LEU A O 1
ATOM 786 N N . LYS A 1 102 ? 4.218 -5.388 -14.545 1.00 88.50 102 LYS A N 1
ATOM 787 C CA . LYS A 1 102 ? 4.482 -6.636 -15.266 1.00 88.50 102 LYS A CA 1
ATOM 788 C C . LYS A 1 102 ? 5.955 -6.696 -15.703 1.00 88.50 102 LYS A C 1
ATOM 790 O O . LYS A 1 102 ? 6.512 -5.710 -16.171 1.00 88.50 102 LYS A O 1
ATOM 795 N N . ASP A 1 103 ? 6.582 -7.853 -15.499 1.00 86.94 103 ASP A N 1
ATOM 796 C CA . ASP A 1 103 ? 7.998 -8.125 -15.798 1.00 86.94 103 ASP A CA 1
ATOM 797 C C . ASP A 1 103 ? 9.034 -7.368 -14.928 1.00 86.94 103 ASP A C 1
ATOM 799 O O . ASP A 1 103 ? 10.234 -7.591 -15.083 1.00 86.94 103 ASP A O 1
ATOM 803 N N . LEU A 1 104 ? 8.610 -6.539 -13.959 1.00 83.88 104 LEU A N 1
ATOM 804 C CA . LEU A 1 104 ? 9.489 -5.686 -13.137 1.00 83.88 104 LEU A CA 1
ATOM 805 C C . LEU A 1 104 ? 9.375 -5.941 -11.625 1.00 83.88 104 LEU A C 1
ATOM 807 O O . LEU A 1 104 ? 9.506 -5.020 -10.817 1.00 83.88 104 LEU A O 1
ATOM 811 N N . TYR A 1 105 ? 9.201 -7.206 -11.233 1.00 79.69 105 TYR A N 1
ATOM 812 C CA . TYR A 1 105 ? 8.981 -7.618 -9.839 1.00 79.69 105 TYR A CA 1
ATOM 813 C C . TYR A 1 105 ? 10.018 -7.085 -8.834 1.00 79.69 105 TYR A C 1
ATOM 815 O O . TYR A 1 105 ? 9.655 -6.675 -7.737 1.00 79.69 105 TYR A O 1
ATOM 823 N N . LEU A 1 106 ? 11.303 -7.051 -9.207 1.00 79.31 106 LEU A N 1
ATOM 824 C CA . LEU A 1 106 ? 12.391 -6.601 -8.324 1.00 79.31 106 LEU A CA 1
ATOM 825 C C . LEU A 1 106 ? 12.794 -5.131 -8.520 1.00 79.31 106 LEU A C 1
ATOM 827 O O . LEU A 1 106 ? 13.707 -4.651 -7.855 1.00 79.31 106 LEU A O 1
ATOM 831 N N . VAL A 1 107 ? 12.148 -4.421 -9.449 1.00 78.69 107 VAL A N 1
ATOM 832 C CA . VAL A 1 107 ? 12.571 -3.078 -9.882 1.00 78.69 107 VAL A CA 1
ATOM 833 C C . VAL A 1 107 ? 11.509 -2.032 -9.563 1.00 78.69 107 VAL A C 1
ATOM 835 O O . VAL A 1 107 ? 11.842 -0.946 -9.099 1.00 78.69 107 VAL A O 1
ATOM 838 N N . GLN A 1 108 ? 10.234 -2.354 -9.790 1.00 88.38 108 GLN A N 1
ATOM 839 C CA . GLN A 1 108 ? 9.106 -1.445 -9.589 1.00 88.38 108 GLN A CA 1
ATOM 840 C C . GLN A 1 108 ? 7.972 -2.192 -8.893 1.00 88.38 108 GLN A C 1
ATOM 842 O O . GLN A 1 108 ? 7.071 -2.742 -9.528 1.00 88.38 108 GLN A O 1
ATOM 847 N N . ALA A 1 109 ? 8.072 -2.228 -7.568 1.00 95.00 109 ALA A N 1
ATOM 848 C CA . ALA A 1 109 ? 7.124 -2.878 -6.684 1.00 95.00 109 ALA A CA 1
ATOM 849 C C . ALA A 1 109 ? 6.684 -1.920 -5.578 1.00 95.00 109 ALA A C 1
ATOM 851 O O . ALA A 1 109 ? 7.467 -1.089 -5.108 1.00 95.00 109 ALA A O 1
ATOM 852 N N . SER A 1 110 ? 5.446 -2.099 -5.140 1.00 97.75 110 SER A N 1
ATOM 853 C CA . SER A 1 110 ? 4.825 -1.378 -4.036 1.00 97.75 110 SER A CA 1
ATOM 854 C C . SER A 1 110 ? 4.156 -2.361 -3.083 1.00 97.75 110 SER A C 1
ATOM 856 O O . SER A 1 110 ? 3.688 -3.425 -3.487 1.00 97.75 110 SER A O 1
ATOM 858 N N . ALA A 1 111 ? 4.062 -1.984 -1.816 1.00 98.44 111 ALA A N 1
ATOM 859 C CA . ALA A 1 111 ? 3.247 -2.676 -0.834 1.00 98.44 111 ALA A CA 1
ATOM 860 C C . ALA A 1 111 ? 2.621 -1.703 0.148 1.00 98.44 111 ALA A C 1
ATOM 862 O O . ALA A 1 111 ? 3.158 -0.629 0.423 1.00 98.44 111 ALA A O 1
ATOM 863 N N . PHE A 1 112 ? 1.488 -2.103 0.707 1.00 98.50 112 PHE A N 1
ATOM 864 C CA . PHE A 1 112 ? 0.860 -1.377 1.787 1.00 98.50 112 PHE A CA 1
ATOM 865 C C . PHE A 1 112 ? 0.195 -2.296 2.800 1.00 98.50 112 PHE A C 1
ATOM 867 O O . PHE A 1 112 ? -0.196 -3.424 2.508 1.00 98.50 112 PHE A O 1
ATOM 874 N N . VAL A 1 113 ? 0.032 -1.747 3.996 1.00 98.00 113 VAL A N 1
ATOM 875 C CA . VAL 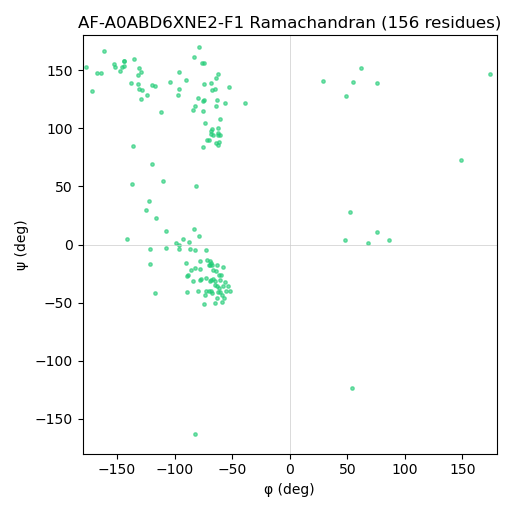A 1 113 ? -0.804 -2.265 5.061 1.00 98.00 113 VAL A CA 1
ATOM 876 C C . VAL A 1 113 ? -1.794 -1.189 5.462 1.00 98.00 113 VAL A C 1
ATOM 878 O O . VAL A 1 113 ? -1.388 -0.071 5.779 1.00 98.00 113 VAL A O 1
ATOM 881 N N . ILE A 1 114 ? -3.078 -1.540 5.502 1.00 97.12 114 ILE A N 1
ATOM 882 C CA . ILE A 1 114 ? -4.093 -0.755 6.212 1.00 97.12 114 ILE A CA 1
ATOM 883 C C . ILE A 1 114 ? -4.549 -1.590 7.398 1.00 97.12 114 ILE A C 1
ATOM 885 O O . ILE A 1 114 ? -5.124 -2.664 7.229 1.00 97.12 114 ILE A O 1
ATOM 889 N N . GLN A 1 115 ? -4.252 -1.110 8.600 1.00 95.38 115 GLN A N 1
ATOM 890 C CA . GLN A 1 115 ? -4.726 -1.704 9.839 1.00 95.38 115 GLN A CA 1
ATOM 891 C C . GLN A 1 115 ? -6.194 -1.358 10.064 1.00 95.38 115 GLN A C 1
ATOM 893 O O . GLN A 1 115 ? -6.710 -0.352 9.577 1.00 95.38 115 GLN A O 1
ATOM 898 N N . ALA A 1 116 ? -6.874 -2.184 10.849 1.00 92.94 116 ALA A N 1
ATOM 899 C CA . ALA A 1 116 ? -8.295 -2.006 11.109 1.00 92.94 116 ALA A CA 1
ATOM 900 C C . ALA A 1 116 ? -8.623 -0.750 11.948 1.00 92.94 116 ALA A C 1
ATOM 902 O O . ALA A 1 116 ? -9.771 -0.309 11.977 1.00 92.94 116 ALA A O 1
ATOM 903 N N . ASP A 1 117 ? -7.612 -0.175 12.610 1.00 90.75 117 ASP A N 1
ATOM 904 C CA . ASP A 1 117 ? -7.663 1.101 13.333 1.00 90.75 117 ASP A CA 1
ATOM 905 C C . ASP A 1 117 ? -7.369 2.325 12.438 1.00 90.75 117 ASP A C 1
ATOM 907 O O . ASP A 1 117 ? -7.348 3.455 12.925 1.00 90.75 117 ASP A O 1
ATOM 911 N N . GLY A 1 118 ? -7.148 2.117 11.135 1.00 91.50 118 GLY A N 1
ATOM 912 C CA . GLY A 1 118 ? -6.873 3.174 10.160 1.00 91.50 118 GLY A CA 1
ATOM 913 C C . GLY A 1 118 ? -5.401 3.578 10.046 1.00 91.50 118 GLY A C 1
ATOM 914 O O . GLY A 1 118 ? -5.084 4.503 9.292 1.00 91.50 118 GLY A O 1
ATOM 915 N N . LYS A 1 119 ? -4.477 2.906 10.750 1.00 94.25 119 LYS A N 1
ATOM 916 C CA . LYS A 1 119 ? -3.042 3.095 10.496 1.00 94.25 119 LYS A CA 1
ATOM 917 C C . LYS A 1 119 ? -2.680 2.553 9.119 1.00 94.25 119 LYS A C 1
ATOM 919 O O . LYS A 1 119 ? -3.026 1.427 8.766 1.00 94.25 119 LYS A O 1
ATOM 924 N N . VAL A 1 120 ? -1.929 3.344 8.370 1.00 96.19 120 VAL A N 1
ATOM 925 C CA . VAL A 1 120 ? -1.454 3.019 7.029 1.00 96.19 120 VAL A CA 1
ATOM 926 C C . VAL A 1 120 ? 0.059 2.951 7.048 1.00 96.19 120 VAL A C 1
ATOM 928 O O . VAL A 1 120 ? 0.723 3.829 7.598 1.00 96.19 120 VAL A O 1
ATOM 931 N N . TYR A 1 121 ? 0.599 1.932 6.401 1.00 97.31 121 TYR A N 1
ATOM 932 C CA . TYR A 1 121 ? 2.019 1.793 6.117 1.00 97.31 121 TYR A CA 1
ATOM 933 C C . TYR A 1 121 ? 2.144 1.494 4.636 1.00 97.31 121 TYR A C 1
ATOM 935 O O . TYR A 1 121 ? 1.520 0.557 4.159 1.00 97.31 121 TYR A O 1
ATOM 943 N N . ALA A 1 122 ? 2.917 2.276 3.904 1.00 97.88 122 ALA A N 1
ATOM 944 C CA . ALA A 1 122 ? 3.123 2.084 2.481 1.00 97.88 122 ALA A CA 1
ATOM 945 C C . ALA A 1 122 ? 4.611 2.153 2.174 1.00 97.88 122 ALA A C 1
ATOM 947 O O . ALA A 1 122 ? 5.353 2.910 2.805 1.00 97.88 122 ALA A O 1
ATOM 948 N N . ALA A 1 123 ? 5.036 1.361 1.202 1.00 97.31 123 ALA A N 1
ATOM 949 C CA . ALA A 1 123 ? 6.396 1.375 0.717 1.00 97.31 123 ALA A CA 1
ATOM 950 C C . ALA A 1 123 ? 6.451 1.059 -0.776 1.00 97.31 123 ALA A C 1
ATOM 952 O O . ALA A 1 123 ? 5.603 0.331 -1.293 1.00 97.31 123 ALA A O 1
ATOM 953 N N . TRP A 1 124 ? 7.441 1.614 -1.468 1.00 96.81 124 TRP A N 1
ATOM 954 C CA . TRP A 1 124 ? 7.684 1.328 -2.881 1.00 96.81 124 TRP A CA 1
ATOM 955 C C . TRP A 1 124 ? 9.150 1.521 -3.256 1.00 96.81 124 TRP A C 1
ATOM 957 O O . TRP A 1 124 ? 9.885 2.267 -2.605 1.00 96.81 124 TRP A O 1
ATOM 967 N N . MET A 1 125 ? 9.578 0.837 -4.315 1.00 94.38 125 MET A N 1
ATOM 968 C CA . MET A 1 125 ? 10.909 1.007 -4.898 1.00 94.38 125 MET A CA 1
ATOM 969 C C . MET A 1 125 ? 10.987 2.320 -5.683 1.00 94.38 125 MET A C 1
ATOM 971 O O . MET A 1 125 ? 10.201 2.548 -6.601 1.00 94.38 125 MET A O 1
ATOM 975 N N . MET A 1 126 ? 11.955 3.178 -5.351 1.00 89.94 126 MET A N 1
ATOM 976 C CA . MET A 1 126 ? 12.247 4.382 -6.129 1.00 89.94 126 MET A CA 1
ATOM 977 C C . MET A 1 126 ? 13.145 4.035 -7.324 1.00 89.94 126 MET A C 1
ATOM 979 O O . MET A 1 126 ? 14.292 3.618 -7.121 1.00 89.94 126 MET A O 1
ATOM 983 N N . PRO A 1 127 ? 12.700 4.268 -8.571 1.00 82.81 127 PRO A N 1
ATOM 984 C CA . PRO A 1 127 ? 13.459 3.875 -9.758 1.00 82.81 127 PRO A CA 1
ATOM 985 C C . PRO A 1 127 ? 14.764 4.668 -9.933 1.00 82.81 127 PRO A C 1
ATOM 987 O O . PRO A 1 127 ? 15.646 4.247 -10.673 1.00 82.81 127 PRO A O 1
ATOM 990 N N . GLN A 1 128 ? 14.917 5.820 -9.267 1.00 84.50 128 GLN A N 1
ATOM 991 C CA . GLN A 1 128 ? 16.098 6.675 -9.433 1.00 84.50 128 GLN A CA 1
ATOM 992 C C . GLN A 1 128 ? 17.334 6.149 -8.696 1.00 84.50 128 GLN A C 1
ATOM 994 O O . GLN A 1 128 ? 18.458 6.450 -9.092 1.00 84.50 128 GLN A O 1
ATOM 999 N N . ASN A 1 129 ? 17.148 5.432 -7.587 1.00 86.19 129 ASN A N 1
ATOM 1000 C CA . ASN A 1 129 ? 18.248 5.039 -6.702 1.00 86.19 129 ASN A CA 1
ATOM 1001 C C . ASN A 1 129 ? 18.110 3.624 -6.125 1.00 86.19 129 ASN A C 1
ATOM 1003 O O . ASN A 1 129 ? 18.928 3.250 -5.286 1.00 86.19 129 ASN A O 1
ATOM 1007 N N . ASN A 1 130 ? 17.092 2.866 -6.547 1.00 85.81 130 ASN A N 1
ATOM 1008 C CA . ASN A 1 130 ? 16.763 1.528 -6.053 1.00 85.81 130 ASN A CA 1
ATOM 1009 C C . ASN A 1 130 ? 16.634 1.454 -4.524 1.00 85.81 130 ASN A C 1
ATOM 1011 O O . ASN A 1 130 ? 16.893 0.414 -3.925 1.00 85.81 130 ASN A O 1
ATOM 1015 N N . LYS A 1 131 ? 16.256 2.561 -3.876 1.00 91.06 131 LYS A N 1
ATOM 1016 C CA . LYS A 1 131 ? 15.942 2.582 -2.449 1.00 91.06 131 LYS A CA 1
ATOM 1017 C C . LYS A 1 131 ? 14.446 2.460 -2.251 1.00 91.06 131 LYS A C 1
ATOM 1019 O O . LYS A 1 131 ? 13.654 2.986 -3.031 1.00 91.06 131 LYS A O 1
ATOM 1024 N N . ILE A 1 132 ? 14.080 1.830 -1.149 1.00 94.12 132 ILE A N 1
ATOM 1025 C CA . ILE A 1 132 ? 12.694 1.759 -0.718 1.00 94.12 132 ILE A CA 1
ATOM 1026 C C . ILE A 1 132 ? 12.328 3.078 -0.044 1.00 94.12 132 ILE A C 1
ATOM 1028 O O . ILE A 1 132 ? 13.004 3.526 0.886 1.00 94.12 132 ILE A O 1
ATOM 1032 N N . HIS A 1 133 ? 11.259 3.695 -0.526 1.00 95.31 133 HIS A N 1
ATOM 1033 C CA . HIS A 1 133 ? 10.605 4.814 0.130 1.00 95.31 133 HIS A CA 1
ATOM 1034 C C . HIS A 1 133 ? 9.520 4.283 1.076 1.00 95.31 133 HIS A C 1
ATOM 1036 O O . HIS A 1 133 ? 8.839 3.322 0.730 1.00 95.31 133 HIS A O 1
ATOM 1042 N N . TYR A 1 134 ? 9.358 4.899 2.252 1.00 95.69 134 TYR A N 1
ATOM 1043 C CA . TYR A 1 134 ? 8.390 4.490 3.275 1.00 95.69 134 TYR A CA 1
ATOM 1044 C C . TYR A 1 134 ? 7.540 5.680 3.723 1.00 95.69 134 TYR A C 1
ATOM 1046 O O . TYR A 1 134 ? 8.088 6.720 4.084 1.00 95.69 134 TYR A O 1
ATOM 1054 N N . VAL A 1 135 ? 6.220 5.494 3.794 1.00 96.25 135 VAL A N 1
ATOM 1055 C CA . VAL A 1 135 ? 5.270 6.489 4.319 1.00 96.25 135 VAL A CA 1
ATOM 1056 C C . VAL A 1 135 ? 4.313 5.830 5.306 1.00 96.25 135 VAL A C 1
ATOM 1058 O O . VAL A 1 135 ? 3.819 4.725 5.078 1.00 96.25 135 VAL A O 1
ATOM 1061 N N . THR A 1 136 ? 4.026 6.508 6.417 1.00 96.00 136 THR A N 1
ATOM 1062 C CA . THR A 1 136 ? 3.032 6.063 7.399 1.00 96.00 136 THR A CA 1
ATOM 1063 C C . THR A 1 136 ? 2.406 7.241 8.142 1.00 96.00 136 THR A C 1
ATOM 1065 O O . THR A 1 136 ? 3.039 8.280 8.315 1.00 96.00 136 THR A O 1
ATOM 1068 N N . ASN A 1 137 ? 1.166 7.067 8.606 1.00 95.19 137 ASN A N 1
ATOM 1069 C CA . ASN A 1 137 ? 0.504 7.969 9.555 1.00 95.19 137 ASN A CA 1
ATOM 1070 C C . ASN A 1 137 ? 0.556 7.453 11.009 1.00 95.19 137 ASN A C 1
ATOM 1072 O O . ASN A 1 137 ? -0.018 8.079 11.902 1.00 95.19 137 ASN A O 1
ATOM 1076 N N . ALA A 1 138 ? 1.196 6.307 11.262 1.00 91.62 138 ALA A N 1
ATOM 1077 C CA . ALA A 1 138 ? 1.283 5.739 12.596 1.00 91.62 138 ALA A CA 1
ATOM 1078 C C . ALA A 1 138 ? 2.283 6.532 13.464 1.00 91.62 138 ALA A C 1
ATOM 1080 O O . ALA A 1 138 ? 3.376 6.858 13.005 1.00 91.62 138 ALA A O 1
ATOM 1081 N N . PRO A 1 139 ? 1.964 6.797 14.745 1.00 82.94 139 PRO A N 1
ATOM 1082 C CA . PRO A 1 139 ? 2.830 7.562 15.652 1.00 82.94 139 PRO A CA 1
ATOM 1083 C C . PRO A 1 139 ? 4.076 6.785 16.119 1.00 82.94 139 PRO A C 1
ATOM 1085 O O . PRO A 1 139 ? 4.909 7.319 16.852 1.00 82.94 139 PRO A O 1
ATOM 1088 N N . GLU A 1 140 ? 4.189 5.511 15.742 1.00 70.19 140 GLU A N 1
ATOM 1089 C CA . GLU A 1 140 ? 5.221 4.572 16.179 1.00 70.19 140 GLU A CA 1
ATOM 1090 C C . GLU A 1 140 ? 6.547 4.894 15.470 1.00 70.19 140 GLU A C 1
ATOM 1092 O O . GLU A 1 140 ? 6.865 4.345 14.419 1.00 70.19 140 GLU A O 1
ATOM 1097 N N . GLY A 1 141 ? 7.291 5.851 16.037 1.00 55.56 141 GLY A N 1
ATOM 1098 C CA . GLY A 1 141 ? 8.498 6.450 15.464 1.00 55.56 141 GLY A CA 1
ATOM 1099 C C . GLY A 1 141 ? 9.412 5.470 14.725 1.00 55.56 141 GLY A C 1
ATOM 1100 O O . GLY A 1 141 ? 9.888 4.502 15.308 1.00 55.56 141 GLY A O 1
ATOM 1101 N N . ASN A 1 142 ? 9.659 5.757 13.444 1.00 61.00 142 ASN A N 1
ATOM 1102 C CA . ASN A 1 142 ? 10.604 5.114 12.518 1.00 61.00 142 ASN A CA 1
ATOM 1103 C C . ASN A 1 142 ? 10.597 3.573 12.434 1.00 61.00 142 ASN A C 1
ATOM 1105 O O . ASN A 1 142 ? 11.425 3.011 11.716 1.00 61.00 142 ASN A O 1
ATOM 1109 N N . LYS A 1 143 ? 9.701 2.864 13.127 1.00 83.44 143 LYS A N 1
ATOM 1110 C CA . LYS A 1 143 ? 9.635 1.407 13.065 1.00 83.44 143 LYS A CA 1
ATOM 1111 C C . LYS A 1 143 ? 8.801 1.007 11.856 1.00 83.44 143 LYS A C 1
ATOM 1113 O O . LYS A 1 143 ? 7.605 1.274 11.794 1.00 83.44 143 LYS A O 1
ATOM 1118 N N . VAL A 1 144 ? 9.442 0.333 10.906 1.00 89.00 144 VAL A N 1
ATOM 1119 C CA . VAL A 1 144 ? 8.754 -0.262 9.757 1.00 89.00 144 VAL A CA 1
ATOM 1120 C C . VAL A 1 144 ? 7.819 -1.368 10.257 1.00 89.00 144 VAL A C 1
ATOM 1122 O O . VAL A 1 144 ? 8.207 -2.188 11.095 1.00 89.00 144 VAL A O 1
ATOM 1125 N N . GLN A 1 145 ? 6.579 -1.375 9.766 1.00 94.69 145 GLN A N 1
ATOM 1126 C CA . GLN A 1 145 ? 5.598 -2.417 10.073 1.00 94.69 145 GLN A CA 1
ATOM 1127 C C . GLN A 1 145 ? 6.092 -3.783 9.570 1.00 94.69 145 GLN A C 1
ATOM 1129 O O . GLN A 1 145 ? 6.802 -3.857 8.572 1.00 94.69 145 GLN A O 1
ATOM 1134 N N . GLU A 1 146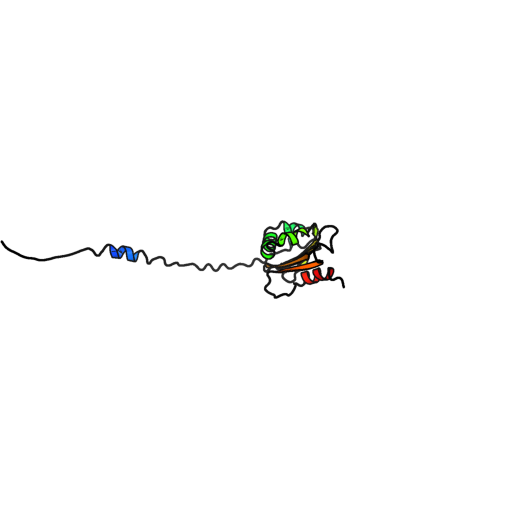 ? 5.760 -4.861 10.283 1.00 94.88 146 GLU A N 1
ATOM 1135 C CA . GLU A 1 146 ? 6.376 -6.178 10.073 1.00 94.88 146 GLU A CA 1
ATOM 1136 C C . GLU A 1 146 ? 6.239 -6.730 8.646 1.00 94.88 146 GLU A C 1
ATOM 1138 O O . GLU A 1 146 ? 7.225 -7.206 8.083 1.00 94.88 146 GLU A O 1
ATOM 1143 N N . ASP A 1 147 ? 5.052 -6.658 8.047 1.00 96.88 147 ASP A N 1
ATOM 1144 C CA . ASP A 1 147 ? 4.808 -7.155 6.691 1.00 96.88 147 ASP A CA 1
ATOM 1145 C C . ASP A 1 147 ? 5.544 -6.312 5.652 1.00 96.88 147 ASP A C 1
ATOM 1147 O O . ASP A 1 147 ? 6.175 -6.859 4.749 1.00 96.88 147 ASP A O 1
ATOM 1151 N N . ILE A 1 148 ? 5.562 -4.987 5.829 1.00 96.88 148 ILE A N 1
ATOM 1152 C CA . ILE A 1 148 ? 6.358 -4.082 4.991 1.00 96.88 148 ILE A CA 1
ATOM 1153 C C . ILE A 1 148 ? 7.857 -4.386 5.129 1.00 96.88 148 ILE A C 1
ATOM 1155 O O . ILE A 1 148 ? 8.568 -4.427 4.129 1.00 96.88 148 ILE A O 1
ATOM 1159 N N . ALA A 1 149 ? 8.340 -4.663 6.342 1.00 95.56 149 ALA A N 1
ATOM 1160 C CA . ALA A 1 149 ? 9.732 -5.033 6.589 1.00 95.56 149 ALA A CA 1
ATOM 1161 C C . ALA A 1 149 ? 10.086 -6.412 6.005 1.00 95.56 149 ALA A C 1
ATOM 1163 O O . ALA A 1 149 ? 11.227 -6.673 5.631 1.00 95.56 149 ALA A O 1
ATOM 1164 N N . ARG A 1 150 ? 9.125 -7.336 5.938 1.00 95.44 150 ARG A N 1
ATOM 1165 C CA . ARG A 1 150 ? 9.311 -8.640 5.291 1.00 95.44 150 ARG A CA 1
ATOM 1166 C C . ARG A 1 150 ? 9.341 -8.499 3.772 1.00 95.44 150 ARG A C 1
ATOM 1168 O O . ARG A 1 150 ? 10.202 -9.089 3.127 1.00 95.44 150 ARG A O 1
ATOM 1175 N N . TRP A 1 151 ? 8.436 -7.693 3.225 1.00 96.12 151 TRP A N 1
ATOM 1176 C CA . TRP A 1 151 ? 8.386 -7.331 1.813 1.00 96.12 151 TRP A CA 1
ATOM 1177 C C . TRP A 1 151 ? 9.684 -6.650 1.355 1.00 96.12 151 TRP A C 1
ATOM 1179 O O . TRP A 1 151 ? 10.226 -7.014 0.309 1.00 96.12 151 TRP A O 1
ATOM 1189 N N . SER A 1 152 ? 10.226 -5.731 2.164 1.00 94.50 152 SER A N 1
ATOM 1190 C CA . SER A 1 152 ? 11.425 -4.954 1.832 1.00 94.50 152 SER A CA 1
ATOM 1191 C C . SER A 1 152 ? 12.688 -5.807 1.70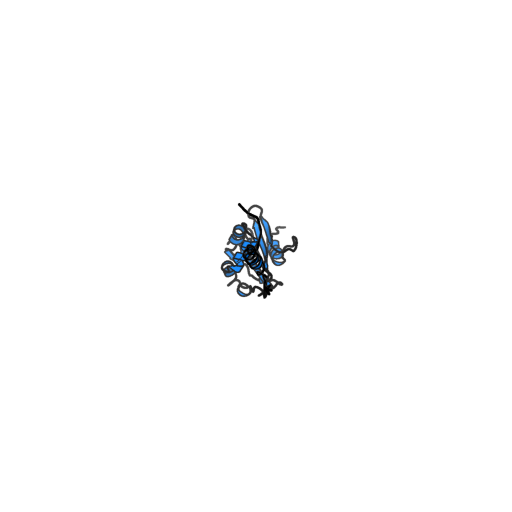9 1.00 94.50 152 SER A C 1
ATOM 1193 O O . SER A 1 152 ? 13.510 -5.555 0.834 1.00 94.50 152 SER A O 1
ATOM 1195 N N . LYS A 1 153 ? 12.818 -6.866 2.521 1.00 93.31 153 LYS A N 1
ATOM 1196 C CA . LYS A 1 153 ? 13.982 -7.774 2.503 1.00 93.31 153 LYS A CA 1
ATOM 1197 C C . LYS A 1 153 ? 14.232 -8.448 1.156 1.00 93.31 153 LYS A C 1
ATOM 1199 O O . LYS A 1 153 ? 15.324 -8.944 0.918 1.00 93.31 153 LYS A O 1
ATOM 1204 N N . ARG A 1 154 ? 13.235 -8.493 0.269 1.00 89.38 154 ARG A N 1
ATOM 1205 C CA . ARG A 1 154 ? 13.386 -9.069 -1.078 1.00 89.38 154 ARG A CA 1
ATOM 1206 C C . ARG A 1 154 ? 14.262 -8.218 -1.996 1.00 89.38 154 ARG A C 1
ATOM 1208 O O . ARG A 1 154 ? 14.703 -8.720 -3.023 1.00 89.38 154 ARG A O 1
ATOM 1215 N N . PHE A 1 155 ? 14.475 -6.953 -1.640 1.00 88.94 155 PHE A N 1
ATOM 1216 C CA . PHE A 1 155 ? 15.276 -5.996 -2.404 1.00 88.94 155 PHE A CA 1
ATOM 1217 C C . PHE A 1 155 ? 16.621 -5.691 -1.736 1.00 88.94 155 PHE A C 1
ATOM 1219 O O . PHE A 1 155 ? 17.422 -4.947 -2.304 1.00 88.94 155 PHE A O 1
ATOM 1226 N N . ASP A 1 156 ? 16.877 -6.265 -0.555 1.0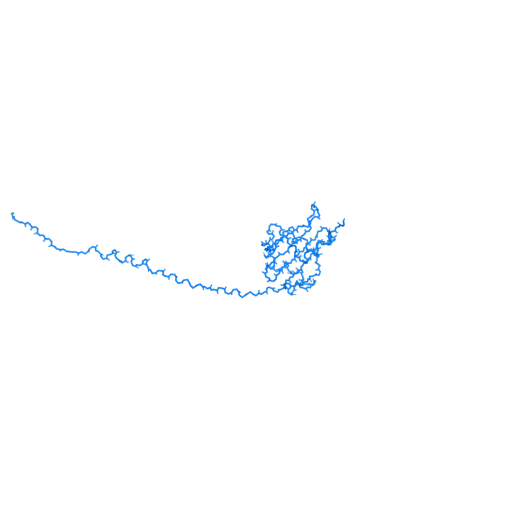0 84.44 156 ASP A N 1
ATOM 1227 C CA . ASP A 1 156 ? 18.191 -6.239 0.075 1.00 84.44 156 ASP A CA 1
ATOM 1228 C C . ASP A 1 156 ? 19.112 -7.148 -0.751 1.00 84.44 156 ASP A C 1
ATOM 1230 O O . ASP A 1 156 ? 19.182 -8.360 -0.552 1.00 84.44 156 ASP A O 1
ATOM 1234 N N . ASN A 1 157 ? 19.770 -6.559 -1.746 1.00 63.19 157 ASN A N 1
ATOM 1235 C CA . ASN A 1 157 ? 20.913 -7.182 -2.395 1.00 63.19 157 ASN A CA 1
ATOM 1236 C C . ASN A 1 157 ? 22.095 -7.058 -1.422 1.00 63.19 157 ASN A C 1
ATOM 1238 O O . ASN A 1 157 ? 22.387 -5.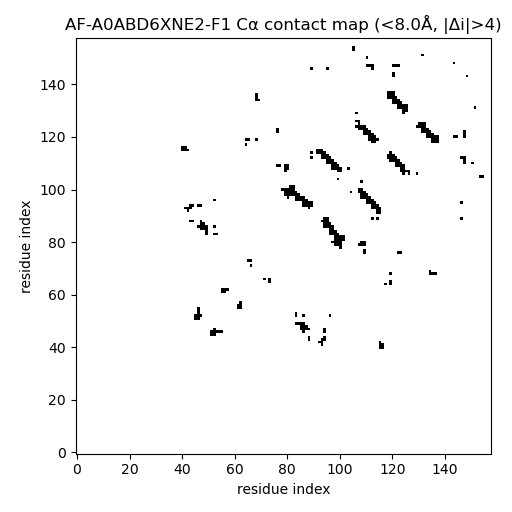945 -0.983 1.00 63.19 157 ASN A O 1
ATOM 1242 N N . GLU A 1 158 ? 22.694 -8.197 -1.068 1.00 45.62 158 GLU A N 1
ATOM 1243 C CA . GLU A 1 158 ? 23.810 -8.367 -0.116 1.00 45.62 158 GLU A CA 1
ATOM 1244 C C . GLU A 1 158 ? 24.908 -7.289 -0.175 1.00 45.62 158 GLU A C 1
ATOM 1246 O O . GLU A 1 158 ? 25.349 -6.925 -1.293 1.00 45.62 158 GLU A O 1
#

Nearest PDB structures (foldseek):
  4ani-assembly1_H  TM=4.785E-01  e=3.750E-01  Geobacillus kaustophilus HTA426
  2v7y-assembly1_A  TM=4.730E-01  e=8.595E-01  Geobacillus kaustophilus HTA426
  7a4u-assembly1_A  TM=3.574E-01  e=7.634E-01  Cricetulus griseus
  2op6-assembly1_A  TM=3.865E-01  e=1.226E+00  Caenorhabditis elegans
  6jpv-assembly1_B-2  TM=3.737E-01  e=9.119E-01  Homo sapiens

Radius of gyration: 32.74 Å; Cα contacts (8 Å, |Δi|>4): 207; chains: 1; bounding box: 73×105×54 Å

Secondary structure (DSSP, 8-state):
-------------SHHHHHHHTTS----------------PPP-GGGSSHHHHGGGGG-HHHHHHHHHHHGGGHHHHHTT-SEEPPPEE-TTS-EEEEEE-TT-TTTSEEEEEE-TTS-EEEEEEETTTTEEEEEE--SSTTPPPHHHHHHHGGG---